Protein AF-A0A1C4MKX8-F1 (afdb_monomer)

Nearest PDB structures (foldseek):
  1r1u-assembly2_D  TM=7.372E-01  e=6.276E-01  Staphylococcus aureus
  3jbn-assembly1_O  TM=8.069E-01  e=2.073E+00  Plasmodium falciparum 3D7
  3ov8-assembly1_A  TM=7.769E-01  e=3.639E+00  Archaeoglobus fulgidus
  8qie-assembly1_Sa  TM=6.853E-01  e=2.560E+00  Leishmania major strain Friedlin
  1sd4-assembly1_B  TM=7.161E-01  e=5.548E+00  Staphylococcus aureus

Foldseek 3Di:
DQPDQDPQLVVQQVPADPVFQKGPGDVVSLVVCVVSVQWDFDDDDPDTIIGGDD

Radius of gyration: 10.56 Å; Cα contacts (8 Å, |Δi|>4): 68; chains: 1; bounding box: 20×19×34 Å

pLDDT: mean 77.87, std 10.19, range [39.41, 86.12]

Structure (mmC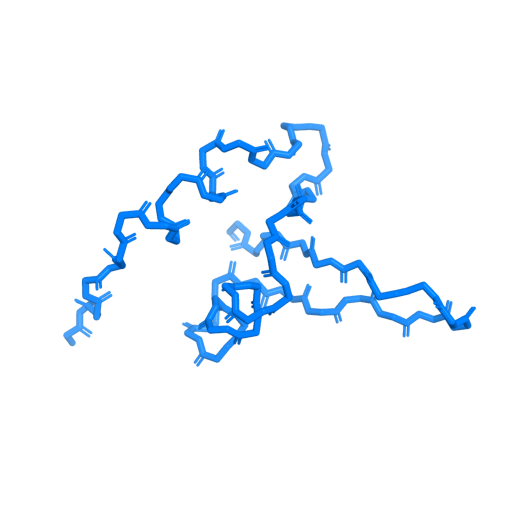IF, N/CA/C/O backbone):
data_AF-A0A1C4MKX8-F1
#
_entry.id   AF-A0A1C4MKX8-F1
#
loop_
_atom_site.group_PDB
_atom_site.id
_atom_site.type_symbol
_atom_site.label_atom_id
_atom_site.label_alt_id
_atom_site.label_comp_id
_atom_site.label_asym_id
_atom_site.label_entity_id
_atom_site.label_seq_id
_atom_site.pdbx_PDB_ins_code
_atom_site.Cartn_x
_atom_site.Cartn_y
_atom_site.Cartn_z
_atom_site.occupancy
_atom_site.B_iso_or_equiv
_atom_site.auth_seq_id
_atom_site.auth_comp_id
_atom_site.auth_asym_id
_atom_site.auth_atom_id
_atom_site.pdbx_PDB_model_num
ATOM 1 N N . MET A 1 1 ? -2.364 -5.214 17.959 1.00 39.41 1 MET A N 1
ATOM 2 C CA . MET A 1 1 ? -1.653 -3.926 18.123 1.00 39.41 1 MET A CA 1
ATOM 3 C C . MET A 1 1 ? -1.428 -3.324 16.745 1.00 39.41 1 MET A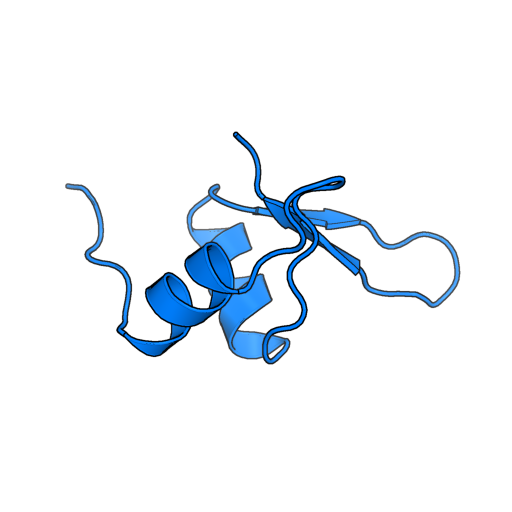 C 1
ATOM 5 O O . MET A 1 1 ? -0.699 -3.920 15.963 1.00 39.41 1 MET A O 1
ATOM 9 N N . ALA A 1 2 ? -2.070 -2.200 16.421 1.00 54.53 2 ALA A N 1
ATOM 10 C CA . ALA A 1 2 ? -1.770 -1.471 15.190 1.00 54.53 2 ALA A CA 1
ATOM 11 C C . ALA A 1 2 ? -0.362 -0.878 15.326 1.00 54.53 2 ALA A C 1
ATOM 13 O O . ALA A 1 2 ? -0.133 0.013 16.143 1.00 54.53 2 ALA A O 1
ATOM 14 N N . LYS A 1 3 ? 0.609 -1.439 14.602 1.00 63.38 3 LYS A N 1
ATOM 15 C CA . LYS A 1 3 ? 1.984 -0.938 14.600 1.00 63.38 3 LYS A CA 1
ATOM 16 C C . LYS A 1 3 ? 1.944 0.491 14.063 1.00 63.38 3 LYS A C 1
ATOM 18 O O . LYS A 1 3 ? 1.548 0.706 12.921 1.00 63.38 3 LYS A O 1
ATOM 23 N N . ALA A 1 4 ? 2.268 1.462 14.916 1.00 69.88 4 ALA A N 1
ATOM 24 C CA . ALA A 1 4 ? 2.188 2.868 14.553 1.00 69.88 4 ALA A CA 1
ATOM 25 C C . ALA A 1 4 ? 3.095 3.131 13.347 1.00 69.88 4 ALA A C 1
ATOM 27 O O . ALA A 1 4 ? 4.306 2.912 13.407 1.00 69.88 4 ALA A O 1
ATOM 28 N N . LEU A 1 5 ? 2.496 3.584 12.247 1.00 76.25 5 LEU A N 1
ATOM 29 C CA . LEU A 1 5 ? 3.235 3.944 11.045 1.00 76.25 5 LEU A CA 1
ATOM 30 C C . LEU A 1 5 ? 4.198 5.089 11.358 1.00 76.25 5 LEU A C 1
ATOM 32 O O . LEU A 1 5 ? 3.815 6.055 12.027 1.00 76.25 5 LEU A O 1
ATOM 36 N N . SER A 1 6 ? 5.425 4.993 10.850 1.00 83.56 6 SER A N 1
ATOM 37 C CA . SER A 1 6 ? 6.402 6.084 10.871 1.00 83.56 6 SER A CA 1
ATOM 38 C C . SER A 1 6 ? 5.876 7.296 10.092 1.00 83.56 6 SER A C 1
ATOM 40 O O . SER A 1 6 ? 5.057 7.147 9.184 1.00 83.56 6 SER A O 1
ATOM 42 N N . ALA A 1 7 ? 6.373 8.498 10.398 1.00 82.88 7 ALA A N 1
ATOM 43 C CA . ALA A 1 7 ? 6.030 9.716 9.661 1.00 82.88 7 ALA A CA 1
ATOM 44 C C . ALA A 1 7 ? 6.269 9.561 8.146 1.00 82.88 7 ALA A C 1
ATOM 46 O O . ALA A 1 7 ? 5.424 9.954 7.349 1.00 82.88 7 ALA A O 1
ATOM 47 N N . ALA A 1 8 ? 7.355 8.885 7.754 1.00 81.56 8 ALA A N 1
ATOM 48 C CA . ALA A 1 8 ? 7.656 8.606 6.350 1.00 81.56 8 ALA A CA 1
ATOM 49 C C . ALA A 1 8 ? 6.632 7.662 5.692 1.00 81.56 8 ALA A C 1
ATOM 51 O O . ALA A 1 8 ? 6.304 7.823 4.521 1.00 81.56 8 ALA A O 1
ATOM 52 N N . GLN A 1 9 ? 6.103 6.691 6.443 1.00 83.88 9 GLN A N 1
ATOM 53 C CA . GLN A 1 9 ? 5.069 5.778 5.951 1.00 83.88 9 GLN A CA 1
ATOM 54 C C . GLN A 1 9 ? 3.721 6.484 5.815 1.00 83.88 9 GLN A C 1
ATOM 56 O O . GLN A 1 9 ? 3.042 6.302 4.814 1.00 83.88 9 GLN A O 1
ATOM 61 N N . ARG A 1 10 ? 3.344 7.322 6.789 1.00 84.38 10 ARG A N 1
ATOM 62 C CA . ARG A 1 10 ? 2.107 8.115 6.708 1.00 84.38 10 ARG A CA 1
ATOM 63 C C . ARG A 1 10 ? 2.153 9.116 5.560 1.00 84.38 10 ARG A C 1
ATOM 65 O O . ARG A 1 10 ? 1.171 9.235 4.843 1.00 84.38 10 ARG A O 1
ATOM 72 N N . GLY A 1 11 ? 3.294 9.780 5.367 1.00 84.38 11 GLY A N 1
ATOM 73 C CA . GLY A 1 11 ? 3.516 10.665 4.224 1.00 84.38 11 GLY A CA 1
ATOM 74 C C . GLY A 1 11 ? 3.361 9.920 2.902 1.00 84.38 11 GLY A C 1
ATOM 75 O O . GLY A 1 11 ? 2.604 10.361 2.055 1.00 84.38 11 GLY A O 1
ATOM 76 N N . ALA A 1 12 ? 3.964 8.734 2.775 1.00 85.75 12 ALA A N 1
ATOM 77 C CA . ALA A 1 12 ? 3.826 7.906 1.578 1.00 85.75 12 ALA A CA 1
ATOM 78 C C . ALA A 1 12 ? 2.372 7.518 1.262 1.00 85.75 12 ALA A C 1
ATOM 80 O O . ALA A 1 12 ? 1.988 7.504 0.099 1.00 85.75 12 ALA A O 1
ATOM 81 N N . VAL A 1 13 ? 1.572 7.204 2.286 1.00 82.81 13 VAL A N 1
ATOM 82 C CA . VAL A 1 13 ? 0.139 6.906 2.123 1.00 82.81 13 VAL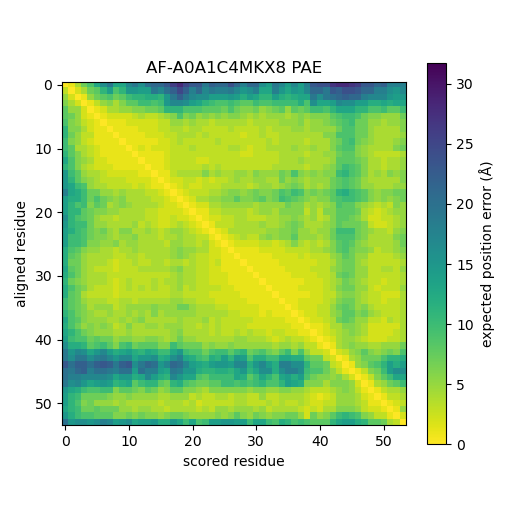 A CA 1
ATOM 83 C C . VAL A 1 13 ? -0.628 8.165 1.705 1.00 82.81 13 VAL A C 1
ATOM 85 O O . VAL A 1 13 ? -1.452 8.104 0.799 1.00 82.81 13 VAL A O 1
ATOM 88 N N . ALA A 1 14 ? -0.342 9.309 2.329 1.00 83.69 14 ALA A N 1
ATOM 89 C CA . ALA A 1 14 ? -1.002 10.580 2.028 1.00 83.69 14 ALA A CA 1
ATOM 90 C C . ALA A 1 14 ? -0.643 11.139 0.640 1.00 83.69 14 ALA A C 1
ATOM 92 O O . ALA A 1 14 ? -1.480 11.752 -0.008 1.00 83.69 14 ALA A O 1
ATOM 93 N N . GLU A 1 15 ? 0.589 10.913 0.188 1.00 84.25 15 GLU A N 1
ATOM 94 C CA . GLU A 1 15 ? 1.105 11.312 -1.127 1.00 84.25 15 GLU A CA 1
ATOM 95 C C . GLU A 1 15 ? 0.850 10.239 -2.201 1.00 84.25 15 GLU A C 1
ATOM 97 O O . GLU A 1 15 ? 1.284 10.374 -3.344 1.00 84.25 15 GLU A O 1
ATOM 102 N N . SER A 1 16 ? 0.170 9.146 -1.842 1.00 83.56 16 SER A N 1
ATOM 103 C CA . SER A 1 16 ? -0.207 8.126 -2.815 1.00 83.56 16 SER A CA 1
ATOM 104 C C . SER A 1 16 ? -1.142 8.703 -3.875 1.00 83.56 16 SER A C 1
ATOM 106 O O . SER A 1 16 ? -1.947 9.599 -3.614 1.00 83.56 16 SER A O 1
ATOM 108 N N . ASP A 1 17 ? -1.020 8.184 -5.093 1.00 82.38 17 ASP A N 1
ATOM 109 C CA . ASP A 1 17 ? -1.855 8.607 -6.207 1.00 82.38 17 ASP A CA 1
ATOM 110 C C . ASP A 1 17 ? -3.334 8.297 -5.903 1.00 82.38 17 ASP A C 1
ATOM 112 O O . ASP A 1 17 ? -3.670 7.131 -5.687 1.00 82.38 17 ASP A O 1
ATOM 116 N N . PRO A 1 18 ? -4.238 9.291 -5.904 1.00 76.12 18 PRO A N 1
ATOM 117 C CA . PRO A 1 18 ? -5.625 9.084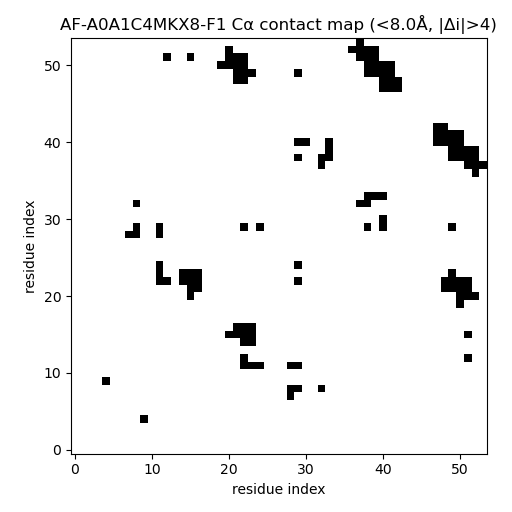 -5.494 1.00 76.12 18 PRO A CA 1
ATOM 118 C C . PRO A 1 18 ? -6.461 8.320 -6.531 1.00 76.12 18 PRO A C 1
ATOM 120 O O . PRO A 1 18 ? -7.523 7.805 -6.189 1.00 76.12 18 PRO A O 1
ATOM 123 N N . ALA A 1 19 ? -6.015 8.238 -7.790 1.00 79.56 19 ALA A N 1
ATOM 124 C CA . ALA A 1 19 ? -6.743 7.538 -8.847 1.00 79.56 19 ALA A CA 1
ATOM 125 C C . ALA A 1 19 ? -6.451 6.030 -8.857 1.00 79.56 19 ALA A C 1
ATOM 127 O O . ALA A 1 19 ? -7.313 5.230 -9.212 1.00 79.56 19 ALA A O 1
ATOM 128 N N . THR A 1 20 ? -5.233 5.638 -8.477 1.00 77.12 20 THR A N 1
ATOM 129 C CA . THR A 1 20 ? -4.749 4.252 -8.565 1.00 77.12 20 THR A CA 1
ATOM 130 C C . THR A 1 20 ? -4.271 3.669 -7.236 1.00 77.12 20 THR A C 1
ATOM 132 O O . THR A 1 20 ? -4.003 2.473 -7.162 1.00 77.12 20 THR A O 1
ATOM 135 N N . GLY A 1 21 ? -4.129 4.484 -6.189 1.00 82.88 21 GLY A N 1
ATOM 136 C CA . GLY A 1 21 ? -3.533 4.095 -4.908 1.00 82.88 21 GLY A CA 1
ATOM 137 C C . GLY A 1 21 ? -2.023 3.860 -4.986 1.00 82.88 21 GLY A C 1
ATOM 138 O O . GLY A 1 21 ? -1.456 3.195 -4.120 1.00 82.88 21 GLY A O 1
ATOM 139 N N . ARG A 1 22 ? -1.349 4.330 -6.044 1.00 82.81 22 ARG A N 1
ATOM 140 C CA . ARG A 1 22 ? 0.073 4.050 -6.277 1.00 82.81 22 ARG A CA 1
ATOM 141 C C . ARG A 1 22 ? 0.959 4.810 -5.291 1.00 82.81 22 ARG A C 1
ATOM 143 O O . ARG A 1 22 ? 0.872 6.026 -5.166 1.00 82.81 22 ARG A O 1
ATOM 150 N N . LEU A 1 23 ? 1.880 4.100 -4.653 1.00 84.44 23 LEU A N 1
ATOM 151 C CA . LEU A 1 23 ? 2.920 4.672 -3.807 1.00 84.44 23 LEU A CA 1
ATOM 152 C C . LEU A 1 23 ? 4.120 5.106 -4.660 1.00 84.44 23 LEU A C 1
ATOM 154 O O . LEU A 1 23 ? 4.732 4.286 -5.347 1.00 84.44 23 LEU A O 1
ATOM 158 N N . SER A 1 24 ? 4.491 6.384 -4.553 1.00 78.44 24 SER A N 1
ATOM 159 C CA . SER A 1 24 ? 5.711 6.963 -5.150 1.00 78.44 24 SER A CA 1
ATOM 160 C C . SER A 1 24 ? 6.858 7.145 -4.141 1.00 78.44 24 SER A C 1
ATOM 162 O O . SER A 1 24 ? 7.852 7.810 -4.422 1.00 78.44 24 SER A O 1
ATOM 164 N N . ALA A 1 25 ? 6.747 6.551 -2.950 1.00 80.88 25 ALA A N 1
ATOM 165 C CA . ALA A 1 25 ? 7.742 6.693 -1.892 1.00 80.88 25 ALA A CA 1
ATOM 166 C C . ALA A 1 25 ? 8.989 5.817 -2.101 1.00 80.88 25 ALA A C 1
ATOM 168 O O . ALA A 1 25 ? 9.041 4.925 -2.950 1.00 80.88 25 ALA A O 1
ATOM 169 N N . ARG A 1 26 ? 10.007 6.034 -1.254 1.00 83.56 26 ARG A N 1
ATOM 170 C CA . ARG A 1 26 ? 11.242 5.232 -1.254 1.00 83.56 26 ARG A CA 1
ATOM 171 C C . ARG A 1 26 ? 10.909 3.731 -1.174 1.00 83.56 26 ARG A C 1
ATOM 173 O O . ARG A 1 26 ? 10.036 3.348 -0.389 1.00 83.56 26 ARG A O 1
ATOM 180 N N . PRO A 1 27 ? 11.652 2.861 -1.880 1.00 80.06 27 PRO A N 1
ATOM 181 C CA . PRO A 1 27 ? 11.370 1.426 -1.914 1.00 80.06 27 PRO A CA 1
ATOM 182 C C . PRO A 1 27 ? 11.380 0.785 -0.522 1.00 80.06 27 PRO A C 1
ATOM 184 O O . PRO A 1 27 ? 10.538 -0.057 -0.253 1.00 80.06 27 PRO A O 1
ATOM 187 N N . ALA A 1 28 ? 12.238 1.246 0.397 1.00 82.94 28 ALA A N 1
ATOM 188 C CA . ALA A 1 28 ? 12.255 0.782 1.789 1.00 82.94 28 ALA A CA 1
ATOM 189 C C . ALA A 1 28 ? 10.965 1.107 2.576 1.00 82.94 28 ALA A C 1
ATOM 191 O O . ALA A 1 28 ? 10.563 0.352 3.456 1.00 82.94 28 ALA A O 1
ATOM 192 N N . VAL A 1 29 ? 10.307 2.232 2.273 1.00 85.06 29 VAL A N 1
ATOM 193 C CA . VAL A 1 29 ? 9.027 2.612 2.896 1.00 85.06 29 VAL A CA 1
ATOM 194 C C . VAL A 1 29 ? 7.902 1.763 2.314 1.00 85.06 29 VAL A C 1
ATOM 196 O O . VAL A 1 29 ? 7.073 1.250 3.063 1.00 85.06 29 VAL A O 1
ATOM 199 N N . CYS A 1 30 ? 7.916 1.555 0.996 1.00 81.94 30 CYS A N 1
ATOM 200 C CA . CYS A 1 30 ? 6.947 0.707 0.315 1.00 81.94 30 CYS A CA 1
ATOM 201 C C . CYS A 1 30 ? 7.043 -0.754 0.774 1.00 81.94 30 CYS A C 1
ATOM 203 O O . CYS A 1 30 ? 6.026 -1.346 1.115 1.00 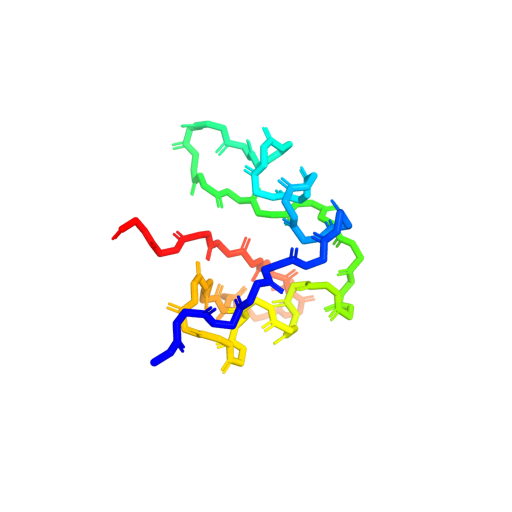81.94 30 CYS A O 1
ATOM 205 N N . THR A 1 31 ? 8.246 -1.327 0.876 1.00 84.06 31 THR A N 1
ATOM 206 C CA . THR A 1 31 ? 8.429 -2.696 1.387 1.00 84.06 31 THR A CA 1
ATOM 207 C C . THR A 1 31 ? 8.006 -2.826 2.845 1.00 84.06 31 THR A C 1
ATOM 209 O O . THR A 1 31 ? 7.411 -3.835 3.212 1.00 84.06 31 THR A O 1
ATOM 212 N N . ALA A 1 32 ? 8.235 -1.803 3.673 1.00 85.69 32 ALA A N 1
ATOM 213 C CA . ALA A 1 32 ? 7.735 -1.789 5.043 1.00 85.69 32 ALA A CA 1
ATOM 214 C C . ALA A 1 32 ? 6.198 -1.731 5.104 1.00 85.69 32 ALA A C 1
ATOM 216 O O . ALA A 1 32 ? 5.607 -2.388 5.954 1.00 85.69 32 ALA A O 1
ATOM 217 N N . LEU A 1 33 ? 5.540 -0.983 4.211 1.00 84.12 33 LEU A N 1
ATOM 218 C CA . LEU A 1 33 ? 4.074 -0.966 4.094 1.00 84.12 33 LEU A CA 1
ATOM 219 C C . LEU A 1 33 ? 3.522 -2.312 3.600 1.00 84.12 33 LEU A C 1
ATOM 221 O O . LEU A 1 33 ? 2.525 -2.791 4.136 1.00 84.12 33 LEU A O 1
ATOM 225 N N . VAL A 1 34 ? 4.208 -2.961 2.655 1.00 86.12 34 VAL A N 1
ATOM 226 C CA . VAL A 1 34 ? 3.875 -4.320 2.194 1.00 86.12 34 VAL A CA 1
ATOM 227 C C . VAL A 1 34 ? 4.020 -5.336 3.326 1.00 86.12 34 VAL A C 1
ATOM 229 O O . VAL A 1 34 ? 3.125 -6.145 3.544 1.00 86.12 34 VAL A O 1
ATOM 232 N N . ALA A 1 35 ? 5.099 -5.263 4.110 1.00 84.19 35 ALA A N 1
ATOM 233 C CA . ALA A 1 35 ? 5.308 -6.130 5.272 1.00 84.19 35 ALA A CA 1
ATOM 234 C C . ALA A 1 35 ? 4.254 -5.928 6.376 1.00 84.19 35 ALA A C 1
ATOM 236 O O . ALA A 1 35 ? 4.032 -6.823 7.188 1.00 84.19 35 ALA A O 1
ATOM 237 N N . LEU A 1 36 ? 3.608 -4.760 6.415 1.00 83.69 36 LEU A N 1
ATOM 238 C CA . LEU A 1 36 ? 2.482 -4.470 7.303 1.00 83.69 36 LEU A CA 1
ATOM 239 C C . LEU A 1 36 ? 1.127 -4.898 6.717 1.00 83.69 36 LEU A C 1
ATOM 241 O O . LEU A 1 36 ? 0.124 -4.787 7.414 1.00 83.69 36 LEU A O 1
ATOM 245 N N . GLY A 1 37 ? 1.088 -5.367 5.465 1.00 83.69 37 GLY A N 1
ATOM 246 C CA . GLY A 1 37 ? -0.145 -5.732 4.766 1.00 83.69 37 GLY A CA 1
ATOM 247 C C . GLY A 1 37 ? -1.000 -4.536 4.340 1.00 83.69 37 GLY A C 1
ATOM 248 O O . GLY A 1 37 ? -2.188 -4.706 4.106 1.00 83.69 37 GLY A O 1
ATOM 249 N N . LEU A 1 38 ? -0.417 -3.334 4.272 1.00 83.38 38 LEU A N 1
ATOM 250 C CA . LEU A 1 38 ? -1.104 -2.097 3.864 1.00 83.38 38 LEU A CA 1
ATOM 251 C C . LEU A 1 38 ? -0.873 -1.738 2.392 1.00 83.38 38 LEU A C 1
ATOM 253 O O . LEU A 1 38 ? -1.467 -0.797 1.869 1.00 83.38 38 LEU A O 1
ATOM 257 N N . ALA A 1 39 ? 0.047 -2.439 1.737 1.00 85.88 39 ALA A N 1
ATOM 258 C CA . ALA A 1 39 ? 0.359 -2.240 0.337 1.00 85.88 39 ALA A CA 1
ATOM 259 C C . ALA A 1 39 ? 0.669 -3.576 -0.340 1.00 85.88 39 ALA A C 1
ATOM 261 O O . ALA A 1 39 ? 1.155 -4.516 0.288 1.00 85.88 39 ALA A O 1
ATOM 262 N N . ALA A 1 40 ? 0.448 -3.631 -1.646 1.00 82.31 40 ALA A N 1
ATOM 263 C CA . ALA A 1 40 ? 0.828 -4.728 -2.512 1.00 82.31 40 ALA A CA 1
ATOM 264 C C . ALA A 1 40 ? 1.936 -4.269 -3.463 1.00 82.31 40 ALA A C 1
ATOM 266 O O . ALA A 1 40 ? 1.830 -3.238 -4.131 1.00 82.31 40 ALA A O 1
ATOM 267 N N . ALA A 1 41 ? 3.011 -5.053 -3.539 1.00 83.56 41 ALA A N 1
ATOM 268 C CA . ALA 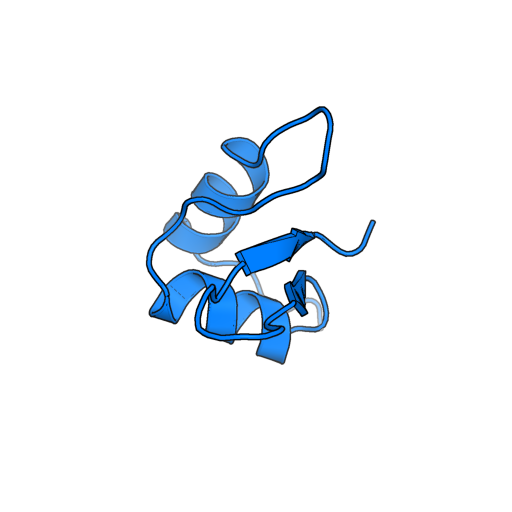A 1 41 ? 4.017 -4.886 -4.576 1.00 83.56 41 ALA A CA 1
ATOM 269 C C . ALA A 1 41 ? 3.481 -5.491 -5.879 1.00 83.56 41 ALA A C 1
ATOM 271 O O . ALA A 1 41 ? 3.194 -6.684 -5.952 1.00 83.56 41 ALA A O 1
ATOM 272 N N . HIS A 1 42 ? 3.358 -4.669 -6.912 1.00 77.25 42 HIS A N 1
ATOM 273 C CA . HIS A 1 42 ? 2.983 -5.086 -8.249 1.00 77.25 42 HIS A CA 1
ATOM 274 C C . HIS A 1 42 ? 4.184 -4.903 -9.174 1.00 77.25 42 HIS A C 1
ATOM 276 O O . HIS A 1 42 ? 4.548 -3.790 -9.554 1.00 77.25 42 HIS A O 1
ATOM 282 N N . GLY A 1 43 ? 4.820 -6.017 -9.522 1.00 71.19 43 GLY A N 1
ATOM 283 C CA . GLY A 1 43 ? 5.923 -6.033 -10.468 1.00 71.19 43 GLY A CA 1
ATOM 284 C C . GLY A 1 43 ? 5.697 -7.083 -11.537 1.00 71.19 43 GLY A C 1
ATOM 285 O O . GLY A 1 43 ? 5.756 -8.276 -11.250 1.00 71.19 43 GLY A O 1
ATOM 286 N N . ARG A 1 44 ? 5.467 -6.651 -12.778 1.00 53.19 44 ARG A N 1
ATOM 287 C CA . ARG A 1 44 ? 5.498 -7.529 -13.950 1.00 53.19 44 ARG A CA 1
ATOM 288 C C . ARG A 1 44 ? 6.427 -6.891 -14.985 1.00 53.19 44 ARG A C 1
ATOM 290 O O . ARG A 1 44 ? 6.132 -5.817 -15.491 1.00 53.19 44 ARG A O 1
ATOM 297 N N . GLY A 1 45 ? 7.571 -7.527 -15.248 1.00 55.28 45 GLY A N 1
ATOM 298 C CA . GLY A 1 45 ? 8.496 -7.126 -16.319 1.00 55.28 45 GLY A CA 1
ATOM 299 C C . GLY A 1 45 ? 9.366 -5.890 -16.044 1.00 55.28 45 GLY A C 1
ATOM 300 O O . GLY A 1 45 ? 9.440 -5.009 -16.889 1.00 55.28 45 GLY A O 1
ATOM 301 N N . GLY A 1 46 ? 10.029 -5.803 -14.884 1.00 58.53 46 GLY A N 1
ATOM 302 C CA . GLY A 1 46 ? 11.063 -4.779 -14.620 1.00 58.53 46 GL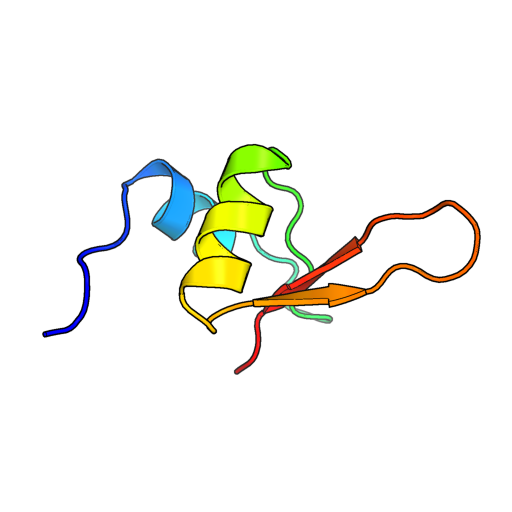Y A CA 1
ATOM 303 C C . GLY A 1 46 ? 10.570 -3.461 -14.009 1.00 58.53 46 GLY A C 1
ATOM 304 O O . GLY A 1 46 ? 11.379 -2.666 -13.539 1.00 58.53 46 GLY A O 1
ATOM 305 N N . HIS A 1 47 ? 9.256 -3.249 -13.924 1.00 61.69 47 HIS A N 1
ATOM 306 C CA . HIS A 1 47 ? 8.671 -2.114 -13.210 1.00 61.69 47 HIS A CA 1
ATOM 307 C C . HIS A 1 47 ? 8.186 -2.553 -11.825 1.00 61.69 47 HIS A C 1
ATOM 309 O O . HIS A 1 47 ? 7.196 -3.269 -11.722 1.00 61.69 47 HIS A O 1
ATOM 315 N N . HIS A 1 48 ? 8.870 -2.130 -10.758 1.00 70.00 48 HIS A N 1
ATOM 316 C CA . HIS A 1 48 ? 8.391 -2.306 -9.384 1.00 70.00 48 HIS A CA 1
ATOM 317 C C . HIS A 1 48 ? 7.452 -1.148 -9.030 1.00 70.00 48 HIS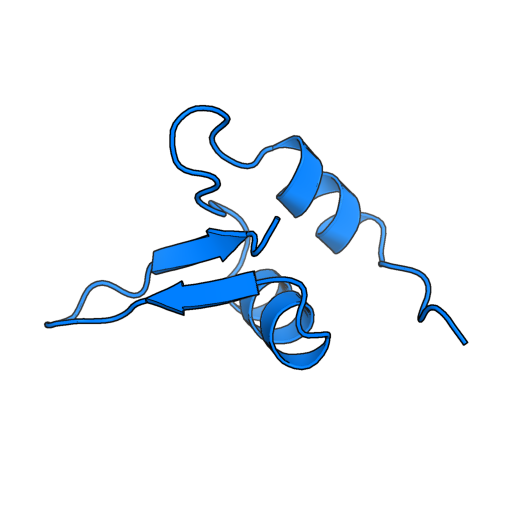 A C 1
ATOM 319 O O . HIS A 1 48 ? 7.909 -0.048 -8.721 1.00 70.00 48 HIS A O 1
ATOM 325 N N . ALA A 1 49 ? 6.143 -1.377 -9.099 1.00 78.75 49 ALA A N 1
ATOM 326 C CA . ALA A 1 49 ? 5.144 -0.455 -8.576 1.00 78.75 49 ALA A CA 1
ATOM 327 C C . ALA A 1 49 ? 4.602 -0.985 -7.244 1.00 78.75 49 ALA A C 1
ATOM 329 O O . ALA A 1 49 ? 4.538 -2.190 -7.018 1.00 78.75 49 ALA A O 1
ATOM 330 N N . TYR A 1 50 ? 4.221 -0.086 -6.348 1.00 83.88 50 TYR A N 1
ATOM 331 C CA . TYR A 1 50 ? 3.593 -0.436 -5.080 1.00 83.88 50 TYR A CA 1
ATOM 332 C C . TYR A 1 50 ? 2.245 0.266 -5.019 1.00 83.88 50 TYR A C 1
ATOM 334 O O . TYR A 1 50 ? 2.156 1.434 -5.390 1.00 83.88 50 TYR A O 1
ATOM 342 N N . TYR A 1 51 ? 1.213 -0.437 -4.575 1.00 84.25 51 TYR A N 1
ATOM 343 C CA . TYR A 1 51 ? -0.153 0.075 -4.510 1.00 84.25 51 TYR A CA 1
ATOM 344 C C . 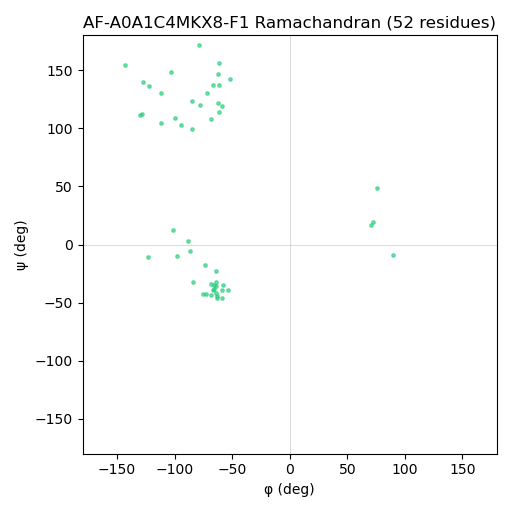TYR A 1 51 ? -0.708 -0.134 -3.111 1.00 84.25 51 TYR A C 1
ATOM 346 O O . TYR A 1 51 ? -0.457 -1.174 -2.507 1.00 84.25 51 TYR A O 1
ATOM 354 N N . LEU A 1 52 ? -1.442 0.840 -2.587 1.00 83.50 52 LEU A N 1
ATOM 355 C CA . LEU A 1 52 ? -2.162 0.686 -1.333 1.00 83.50 52 LEU A CA 1
ATOM 356 C C . LEU A 1 52 ? -3.278 -0.338 -1.495 1.00 83.50 52 LEU A C 1
ATOM 358 O O . LEU A 1 52 ? -4.001 -0.348 -2.489 1.00 83.50 52 LEU A O 1
ATOM 362 N N . THR A 1 53 ? -3.410 -1.195 -0.496 1.00 75.69 53 THR A N 1
ATOM 363 C CA . THR A 1 53 ? -4.548 -2.097 -0.370 1.00 75.69 53 THR A CA 1
ATOM 364 C C . THR A 1 53 ? -5.553 -1.389 0.529 1.00 75.69 53 THR A C 1
ATOM 366 O O . THR A 1 53 ? -5.307 -1.263 1.728 1.00 75.69 53 THR A O 1
ATOM 369 N N . THR A 1 54 ? -6.605 -0.834 -0.076 1.00 62.91 54 THR A N 1
ATOM 370 C CA . THR A 1 54 ? -7.725 -0.184 0.627 1.00 62.91 54 THR A CA 1
ATOM 371 C C . THR A 1 54 ? -8.455 -1.152 1.540 1.00 62.91 54 THR A C 1
ATOM 373 O O . THR A 1 54 ? -8.701 -2.287 1.067 1.00 62.91 54 THR A O 1
#

Sequence (54 aa):
MAKALSAAQRGAVAESDPATGRLSARPAVCTALVALGLAAAHGRGGHHAYYLTT

Mean predicted aligned error: 6.14 Å

Solvent-accessible surface area (backbone atoms only — not comparable to full-atom values): 3293 Å² total; per-residue (Å²): 131,86,78,78,71,51,71,71,46,49,48,31,62,72,66,22,38,88,90,74,33,35,44,81,53,59,68,72,51,49,51,51,35,32,77,70,67,46,27,46,81,50,65,74,90,89,48,85,43,36,27,53,57,129

Secondary structure (DSSP, 8-state):
---PPPHHHHHHHHTS-TTT-EE-S-HHHHHHHHHTTSEEEEESSS-EEEEE--